Protein AF-A0A0M9ZJB2-F1 (afdb_monomer_lite)

Secondary structure (DSSP, 8-state):
---EEEEEEESTT----TTHHHHHHHHHHHHHS-S-EEEEEEEE--S-GGGHHHHHHHHHHHHHHTT-SEEEEEE-TT-HHHHHHHHHTTPEEEEE-TTSSSSS-PEEEEEESGGGGG---

Foldseek 3Di:
DDKDWDKDKQAPPDPPPVPQRPLVQVVCCVQPVDRIEIETEDIGDDPDPVCLVVSLVNVVVVCVVNVHQKYKYWAAPVPVVVVVSCVSSVWAWPQFDPDGPDPGGTTMTMDGNVCVVPDDD

pLDDT: mean 73.56, std 12.65, range [33.53, 89.31]

Sequence (121 aa):
MVGCAFGFPVGPDGSGRRGFDGTLRGIIHRLTSRARFVVITQVVAHPHAQHRAIARRLQQRLLTDLHSCLGVTLLHPADQAGQAAFSSWGWQNMGEVVGLPGAVAPCVLTLSVEGLALAPR

Radius of gyration: 14.02 Å; chains: 1; bounding box: 27×30×42 Å

Structure (mmCIF, N/CA/C/O backbone):
data_AF-A0A0M9ZJB2-F1
#
_entry.id   AF-A0A0M9ZJB2-F1
#
loop_
_atom_site.group_PDB
_atom_site.id
_atom_site.type_symbol
_atom_site.label_atom_id
_atom_site.label_alt_id
_atom_site.label_comp_id
_atom_site.label_asym_id
_atom_site.label_entity_id
_atom_site.label_seq_id
_atom_site.pdbx_PDB_ins_code
_atom_site.Cartn_x
_atom_site.Cartn_y
_atom_site.Cartn_z
_atom_site.occupancy
_atom_site.B_iso_or_equiv
_atom_site.auth_seq_id
_atom_site.auth_comp_id
_atom_site.auth_asym_id
_atom_site.auth_atom_id
_atom_site.pdbx_PDB_model_num
ATOM 1 N N . MET A 1 1 ? 7.919 -19.852 -13.483 1.00 49.66 1 MET A N 1
ATOM 2 C CA . MET A 1 1 ? 7.387 -18.504 -13.183 1.00 49.66 1 MET A CA 1
ATOM 3 C C . MET A 1 1 ? 7.533 -18.298 -11.686 1.00 49.66 1 MET A C 1
ATOM 5 O O . MET A 1 1 ? 6.896 -19.037 -10.951 1.00 49.66 1 MET A O 1
ATOM 9 N N . VAL A 1 2 ? 8.415 -17.407 -11.227 1.00 52.44 2 VAL A N 1
ATOM 10 C CA . VAL A 1 2 ? 8.621 -17.191 -9.785 1.00 52.44 2 VAL A CA 1
ATOM 11 C C . VAL A 1 2 ? 8.347 -15.726 -9.491 1.00 52.44 2 VAL A C 1
ATOM 13 O O . VAL A 1 2 ? 9.049 -14.842 -9.974 1.00 52.44 2 VAL A O 1
ATOM 16 N N . GLY A 1 3 ? 7.269 -15.483 -8.761 1.00 62.16 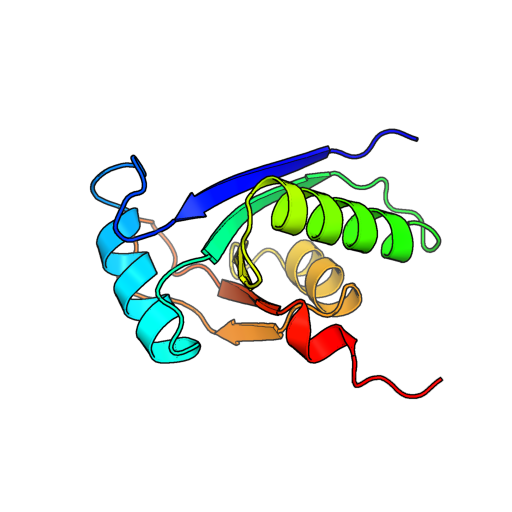3 GLY A N 1
ATOM 17 C CA . GLY A 1 3 ? 6.935 -14.183 -8.214 1.00 62.16 3 GLY A CA 1
ATOM 18 C C . GLY A 1 3 ? 6.119 -14.395 -6.951 1.00 62.16 3 GLY A C 1
ATOM 19 O O . GLY A 1 3 ? 5.252 -15.268 -6.926 1.00 62.16 3 GLY A O 1
ATOM 20 N N . CYS A 1 4 ? 6.429 -13.636 -5.908 1.00 69.06 4 CYS A N 1
ATOM 21 C CA . CYS A 1 4 ? 5.800 -13.773 -4.600 1.00 69.06 4 CYS A CA 1
ATOM 22 C C . CYS A 1 4 ? 5.233 -12.422 -4.184 1.00 69.06 4 CYS A C 1
ATOM 24 O O . CYS A 1 4 ? 5.936 -11.411 -4.221 1.00 69.06 4 CYS A O 1
ATOM 26 N N . ALA A 1 5 ? 3.961 -12.412 -3.799 1.00 76.19 5 ALA A N 1
ATOM 27 C CA . ALA A 1 5 ? 3.328 -11.270 -3.164 1.00 76.19 5 ALA A CA 1
ATOM 28 C C . ALA A 1 5 ? 3.076 -11.626 -1.700 1.00 76.19 5 ALA A C 1
ATOM 30 O O . ALA A 1 5 ? 2.490 -12.668 -1.411 1.00 76.19 5 ALA A O 1
ATOM 31 N N . PHE A 1 6 ? 3.529 -10.769 -0.796 1.00 75.50 6 PHE A N 1
ATOM 32 C CA . PHE A 1 6 ? 3.341 -10.930 0.636 1.00 75.50 6 PHE A CA 1
ATOM 33 C C . PHE A 1 6 ? 2.417 -9.840 1.141 1.00 75.50 6 PHE A C 1
ATOM 35 O O . PHE A 1 6 ? 2.600 -8.658 0.840 1.00 75.50 6 PHE A O 1
ATOM 42 N N . GLY A 1 7 ? 1.430 -10.248 1.926 1.00 79.25 7 GLY A N 1
ATOM 43 C CA . GLY A 1 7 ? 0.537 -9.329 2.592 1.00 79.25 7 GLY A CA 1
ATOM 44 C C . GLY A 1 7 ? -0.228 -9.993 3.717 1.00 79.25 7 GLY A C 1
ATOM 45 O O . GLY A 1 7 ? -0.227 -11.217 3.851 1.00 79.25 7 GLY A O 1
ATOM 46 N N . PHE A 1 8 ? -0.858 -9.168 4.538 1.00 76.81 8 PHE A N 1
ATOM 47 C CA . PHE A 1 8 ? -1.659 -9.615 5.667 1.00 76.81 8 PHE A CA 1
ATOM 48 C C . PHE A 1 8 ? -2.995 -8.865 5.698 1.00 76.81 8 PHE A C 1
ATOM 50 O O . PHE A 1 8 ? -3.042 -7.680 5.346 1.00 76.81 8 PHE A O 1
ATOM 57 N N . PRO A 1 9 ? -4.090 -9.538 6.088 1.00 77.75 9 PRO A N 1
ATOM 58 C CA . PRO A 1 9 ? -5.387 -8.900 6.219 1.00 77.75 9 PRO A CA 1
ATOM 59 C C . PRO A 1 9 ? -5.408 -7.980 7.444 1.00 77.75 9 PRO A C 1
ATOM 61 O O . PRO A 1 9 ? -4.919 -8.325 8.520 1.00 77.75 9 PRO A O 1
ATOM 64 N N . VAL A 1 10 ? -6.014 -6.815 7.265 1.00 78.19 10 VAL A N 1
ATOM 65 C CA . VAL A 1 10 ? -6.308 -5.810 8.282 1.00 78.19 10 VAL A CA 1
ATOM 66 C C . VAL A 1 10 ? -7.820 -5.655 8.345 1.00 78.19 10 VAL A C 1
ATOM 68 O O . VAL A 1 10 ? -8.478 -5.397 7.334 1.00 78.19 10 VAL A O 1
ATOM 71 N N . GLY A 1 11 ? -8.390 -5.831 9.533 1.00 71.94 11 GLY A N 1
ATOM 72 C CA . GLY A 1 11 ? -9.831 -5.784 9.733 1.00 71.94 11 GLY A CA 1
ATOM 73 C C . GLY A 1 11 ? -10.218 -5.749 11.210 1.00 71.94 11 GLY A C 1
ATOM 74 O O . GLY A 1 11 ? -9.366 -5.961 12.070 1.00 71.94 11 GLY A O 1
ATOM 75 N N . PRO A 1 12 ? -11.501 -5.498 11.519 1.00 64.75 12 PRO A N 1
ATOM 76 C CA . PRO A 1 12 ? -11.998 -5.427 12.896 1.00 64.75 12 PRO A CA 1
ATOM 77 C C . PRO A 1 12 ? -11.764 -6.717 13.701 1.00 64.75 12 PRO A C 1
ATOM 79 O O . PRO A 1 12 ? -11.585 -6.637 14.910 1.00 64.75 12 PRO A O 1
ATOM 82 N N . ASP A 1 13 ? -11.684 -7.864 13.020 1.00 65.06 13 ASP A N 1
ATOM 83 C CA . ASP A 1 13 ? -11.480 -9.195 13.614 1.00 65.06 13 ASP A CA 1
ATOM 84 C C . ASP A 1 13 ? -10.028 -9.705 13.461 1.00 65.06 13 ASP A C 1
ATOM 86 O O . ASP A 1 13 ? -9.706 -10.828 13.847 1.00 65.06 13 ASP A O 1
ATOM 90 N N . GLY A 1 14 ? -9.146 -8.912 12.839 1.00 56.22 14 GLY A N 1
ATOM 91 C CA . GLY A 1 14 ? -7.804 -9.335 12.441 1.00 56.22 14 GLY A CA 1
ATOM 92 C C . GLY A 1 14 ? -6.775 -9.194 13.561 1.00 56.22 14 GLY A C 1
ATOM 93 O O . GLY A 1 14 ? -6.630 -8.132 14.160 1.00 56.22 14 GLY A O 1
ATOM 94 N N . SER A 1 15 ? -5.982 -10.242 13.792 1.00 52.75 15 SER A N 1
ATOM 95 C CA . SER A 1 15 ? -4.863 -10.292 14.750 1.00 52.75 15 SER A CA 1
ATOM 96 C C . SER A 1 15 ? -3.626 -9.480 14.314 1.00 52.75 15 SER A C 1
ATOM 98 O O . SER A 1 15 ? -2.489 -9.875 14.587 1.00 52.75 15 SER A O 1
ATOM 100 N N . GLY A 1 16 ? -3.826 -8.375 13.590 1.00 54.22 16 GLY A N 1
ATOM 101 C CA . GLY A 1 16 ? -2.760 -7.512 13.089 1.00 54.22 16 GLY A CA 1
ATOM 102 C C . GLY A 1 16 ? -1.926 -6.921 14.227 1.00 54.22 16 GLY A C 1
ATOM 103 O O . GLY A 1 16 ? -2.416 -6.710 15.337 1.00 54.22 16 GLY A O 1
ATOM 104 N N . ARG A 1 17 ? -0.635 -6.673 13.961 1.00 54.41 17 ARG A N 1
ATOM 105 C CA . ARG A 1 17 ? 0.339 -6.093 14.906 1.00 54.41 17 ARG A CA 1
ATOM 106 C C . ARG A 1 17 ? -0.290 -4.882 15.614 1.00 54.41 17 ARG A C 1
ATOM 108 O O . ARG A 1 17 ? -0.430 -3.815 15.019 1.00 54.41 17 ARG A O 1
ATOM 115 N N . ARG A 1 18 ? -0.644 -5.078 16.889 1.00 55.66 18 ARG A N 1
ATOM 116 C CA . ARG A 1 18 ? -1.627 -4.331 17.705 1.00 55.66 18 ARG A CA 1
ATOM 117 C C . ARG A 1 18 ? -1.461 -2.795 17.778 1.00 55.66 18 ARG A C 1
ATOM 119 O O . ARG A 1 18 ? -2.334 -2.132 18.316 1.00 55.66 18 ARG A O 1
ATOM 126 N N . GLY A 1 19 ? -0.375 -2.225 17.245 1.00 57.81 19 GLY A N 1
ATOM 127 C CA . GLY A 1 19 ? -0.119 -0.775 17.212 1.00 57.81 19 GLY A CA 1
ATOM 128 C C . GLY A 1 19 ? -0.110 -0.129 15.819 1.00 57.81 19 GLY A C 1
ATOM 129 O O . GLY A 1 19 ? -0.571 0.996 15.672 1.00 57.81 19 GLY A O 1
ATOM 130 N N . PHE A 1 20 ? 0.374 -0.823 14.783 1.00 62.06 20 PHE A N 1
ATOM 131 C CA . PHE A 1 20 ? 0.430 -0.274 13.416 1.00 62.06 20 PHE A CA 1
ATOM 132 C C . PHE A 1 20 ? -0.948 -0.285 12.741 1.00 62.06 20 PHE A C 1
ATOM 134 O O . PHE A 1 20 ? -1.272 0.580 11.929 1.00 62.06 20 PHE A O 1
ATOM 141 N N . ASP A 1 21 ? -1.763 -1.265 13.129 1.00 67.19 21 ASP A N 1
ATOM 142 C CA . ASP A 1 21 ? -3.070 -1.536 12.550 1.00 67.19 21 ASP A CA 1
ATOM 143 C C . ASP A 1 21 ? -4.075 -0.404 12.793 1.00 67.19 21 ASP A C 1
ATOM 145 O O . ASP A 1 21 ? -4.760 0.014 11.870 1.00 67.19 21 ASP A O 1
ATOM 149 N N . GLY A 1 22 ? -4.129 0.155 14.007 1.00 71.62 22 GLY A N 1
ATOM 150 C CA . GLY A 1 22 ? -5.154 1.134 14.390 1.00 71.62 22 GLY A CA 1
ATOM 151 C C . GLY A 1 22 ? -5.067 2.456 13.621 1.00 71.62 22 GLY A C 1
ATOM 152 O O . GLY A 1 22 ? -6.057 2.894 13.031 1.00 71.62 22 GLY A O 1
ATOM 153 N N . THR A 1 23 ? -3.880 3.072 13.588 1.00 77.31 23 THR A N 1
ATOM 154 C CA . THR A 1 23 ? -3.649 4.338 12.871 1.00 77.31 23 THR A CA 1
ATOM 155 C C . THR A 1 23 ? -3.818 4.154 11.367 1.00 77.31 23 THR A C 1
ATOM 157 O O . THR A 1 23 ? -4.542 4.921 10.730 1.00 77.31 23 THR A O 1
ATOM 160 N N . LEU A 1 24 ? -3.219 3.100 10.799 1.00 77.69 24 LEU A N 1
ATOM 161 C CA . LEU A 1 24 ? -3.359 2.803 9.375 1.00 77.69 24 LEU A CA 1
ATOM 162 C C . LEU A 1 24 ? -4.822 2.528 9.013 1.00 77.69 24 LEU A C 1
ATOM 164 O O . LEU A 1 24 ? -5.314 3.061 8.023 1.00 77.69 24 LEU A O 1
ATOM 168 N N . ARG A 1 25 ? -5.550 1.758 9.829 1.00 78.12 25 ARG A N 1
ATOM 169 C CA . ARG A 1 25 ? -6.968 1.463 9.602 1.00 78.12 25 ARG A CA 1
ATOM 170 C C . ARG A 1 25 ? -7.817 2.723 9.623 1.00 78.12 25 ARG A C 1
ATOM 172 O O . ARG A 1 25 ? -8.664 2.862 8.750 1.00 78.12 25 ARG A O 1
ATOM 179 N N . GLY A 1 26 ? -7.586 3.649 10.554 1.00 79.00 26 GLY A N 1
ATOM 180 C CA . GLY A 1 26 ? -8.297 4.932 10.583 1.00 79.00 26 GLY A CA 1
ATOM 181 C C . GLY A 1 26 ? -8.078 5.752 9.309 1.00 79.00 26 GLY A C 1
ATOM 182 O O . GLY A 1 26 ? -9.026 6.287 8.735 1.00 79.00 26 GLY A O 1
ATOM 183 N N . ILE A 1 27 ? -6.838 5.789 8.824 1.00 82.06 27 ILE A N 1
ATOM 184 C CA . ILE A 1 27 ? -6.459 6.545 7.628 1.00 82.06 27 ILE A CA 1
ATOM 185 C C . ILE A 1 27 ? -7.035 5.902 6.366 1.00 82.06 27 ILE A C 1
ATOM 187 O O . ILE A 1 27 ? -7.700 6.577 5.585 1.00 82.06 27 ILE A O 1
ATOM 191 N N . ILE A 1 28 ? -6.869 4.589 6.195 1.00 82.31 28 ILE A N 1
ATOM 192 C CA . ILE A 1 28 ? -7.431 3.857 5.054 1.00 82.31 28 ILE A CA 1
ATOM 193 C C . ILE A 1 28 ? -8.958 3.892 5.073 1.00 82.31 28 ILE A C 1
ATOM 195 O O . ILE A 1 28 ? -9.568 4.084 4.022 1.00 82.31 28 ILE A O 1
ATOM 199 N N . HIS A 1 29 ? -9.585 3.774 6.243 1.00 82.12 29 HIS A N 1
ATOM 200 C CA . HIS A 1 29 ? -11.030 3.918 6.370 1.00 82.12 29 HIS A CA 1
ATOM 201 C C . HIS A 1 29 ? -11.488 5.317 5.951 1.00 82.12 29 HIS A C 1
ATOM 203 O O . HIS A 1 29 ? -12.456 5.433 5.211 1.00 82.12 29 HIS A O 1
ATOM 209 N N . ARG A 1 30 ? -10.765 6.378 6.321 1.00 81.12 30 ARG A N 1
ATOM 210 C CA . ARG A 1 30 ? -11.084 7.741 5.869 1.00 81.12 30 ARG A CA 1
ATOM 211 C C . ARG A 1 30 ? -10.889 7.930 4.360 1.00 81.12 30 ARG A C 1
ATOM 213 O O . ARG A 1 30 ? -11.672 8.638 3.740 1.00 81.12 30 ARG A O 1
ATOM 220 N N . LEU A 1 31 ? -9.866 7.302 3.779 1.00 79.88 31 LEU A N 1
ATOM 221 C CA . LEU A 1 31 ? -9.539 7.421 2.352 1.00 79.88 31 LEU A CA 1
ATOM 222 C C . LEU A 1 31 ? -10.463 6.596 1.450 1.00 79.88 31 LEU A C 1
ATOM 224 O O . LEU A 1 31 ? -10.783 7.012 0.343 1.00 79.88 31 LEU A O 1
ATOM 228 N N . THR A 1 32 ? -10.874 5.412 1.902 1.00 76.69 32 THR A N 1
ATOM 229 C CA . THR A 1 32 ? -11.556 4.417 1.055 1.00 76.69 32 THR A CA 1
ATOM 230 C C . THR A 1 32 ? -12.938 4.023 1.565 1.00 76.69 32 THR A C 1
ATOM 232 O O . THR A 1 32 ? -13.624 3.237 0.917 1.00 76.69 32 THR A O 1
ATOM 235 N N . SER A 1 33 ? -13.354 4.520 2.735 1.00 79.56 33 SER A N 1
ATOM 236 C CA . SER A 1 33 ? -14.562 4.088 3.459 1.00 79.56 33 SER A CA 1
ATOM 237 C C . SER A 1 33 ? -14.625 2.577 3.736 1.00 79.56 33 SER A C 1
ATOM 239 O O . SER A 1 33 ? -15.681 2.047 4.077 1.00 79.56 33 SER A O 1
ATOM 241 N N . ARG A 1 34 ? -13.497 1.852 3.637 1.00 75.75 34 ARG A N 1
ATOM 242 C CA . ARG A 1 34 ? -13.421 0.399 3.867 1.00 75.75 34 ARG A CA 1
ATOM 243 C C . ARG A 1 34 ? -12.767 0.077 5.202 1.00 75.75 34 ARG A C 1
ATOM 245 O O . ARG A 1 34 ? -11.756 0.661 5.570 1.00 75.75 34 ARG A O 1
ATOM 252 N N . ALA A 1 35 ? -13.359 -0.867 5.929 1.00 71.31 35 ALA A N 1
ATOM 253 C CA . ALA A 1 35 ? -12.860 -1.330 7.228 1.00 71.31 35 ALA A CA 1
ATOM 254 C C . ALA A 1 35 ? -12.031 -2.627 7.141 1.00 71.31 35 ALA A C 1
ATOM 256 O O . ALA A 1 35 ? -11.404 -3.010 8.126 1.00 71.31 35 ALA A O 1
ATOM 257 N N . ARG A 1 36 ? -12.036 -3.299 5.980 1.00 78.50 36 ARG A N 1
ATOM 258 C CA . ARG A 1 36 ? -11.266 -4.517 5.693 1.00 78.50 36 ARG A CA 1
ATOM 259 C C . ARG A 1 36 ? -10.425 -4.320 4.438 1.00 78.50 36 ARG A C 1
ATOM 261 O O . ARG A 1 36 ? -10.956 -3.924 3.398 1.00 78.50 36 ARG A O 1
ATOM 268 N N . PHE A 1 37 ? -9.132 -4.585 4.542 1.00 81.69 37 PHE A N 1
ATOM 269 C CA . PHE A 1 37 ? -8.179 -4.482 3.442 1.00 81.69 37 PHE A CA 1
ATOM 270 C C . PHE A 1 37 ? -6.971 -5.376 3.695 1.00 81.69 37 PHE A C 1
ATOM 272 O O . PHE A 1 37 ? -6.740 -5.813 4.815 1.00 81.69 37 PHE A O 1
ATOM 279 N N . VAL A 1 38 ? -6.177 -5.640 2.666 1.00 82.38 38 VAL A N 1
ATOM 280 C CA . VAL A 1 38 ? -4.918 -6.380 2.796 1.00 82.38 38 VAL A CA 1
ATOM 281 C C . VAL A 1 38 ? -3.766 -5.418 2.621 1.00 82.38 38 VAL A C 1
ATOM 283 O O . VAL A 1 38 ? -3.677 -4.743 1.596 1.00 82.38 38 VAL A O 1
ATOM 286 N N . VAL A 1 39 ? -2.857 -5.384 3.589 1.00 84.00 39 VAL A N 1
ATOM 287 C CA . VAL A 1 39 ? -1.589 -4.671 3.436 1.00 84.00 39 VAL A CA 1
ATOM 288 C C . VAL A 1 39 ? -0.626 -5.577 2.686 1.00 84.00 39 VAL A C 1
ATOM 290 O O . VAL A 1 39 ? -0.221 -6.610 3.209 1.00 84.00 39 VAL A O 1
ATOM 293 N N . ILE A 1 40 ? -0.263 -5.197 1.466 1.00 83.75 40 ILE A N 1
ATOM 294 C CA . ILE A 1 40 ? 0.740 -5.855 0.636 1.00 83.75 40 ILE A CA 1
ATOM 295 C C . ILE A 1 40 ? 2.079 -5.167 0.894 1.00 83.75 40 ILE A C 1
ATOM 297 O O . ILE A 1 40 ? 2.263 -3.997 0.562 1.00 83.75 40 ILE A O 1
ATOM 301 N N . THR A 1 41 ? 3.013 -5.886 1.507 1.00 76.75 41 THR A N 1
ATOM 302 C CA . THR A 1 41 ? 4.324 -5.347 1.898 1.00 76.75 41 THR A CA 1
ATOM 303 C C . THR A 1 41 ? 5.376 -5.548 0.822 1.00 76.75 41 THR A C 1
ATOM 305 O O . THR A 1 41 ? 6.273 -4.724 0.682 1.00 76.75 41 THR A O 1
ATOM 308 N N . GLN A 1 42 ? 5.291 -6.643 0.066 1.00 71.00 42 GLN A N 1
ATOM 309 C CA . GLN A 1 42 ? 6.278 -6.974 -0.956 1.00 71.00 42 GLN A CA 1
ATOM 310 C C . GLN A 1 42 ? 5.603 -7.625 -2.153 1.00 71.00 42 GLN A C 1
ATOM 312 O O . GLN A 1 42 ? 4.780 -8.527 -2.004 1.00 71.00 42 GLN A O 1
ATOM 317 N N . VAL A 1 43 ? 5.990 -7.192 -3.349 1.00 71.50 43 VAL A N 1
ATOM 318 C CA . VAL A 1 43 ? 5.623 -7.836 -4.610 1.00 71.50 43 VAL A CA 1
ATOM 319 C C . VAL A 1 43 ? 6.907 -8.049 -5.389 1.00 71.50 43 VAL A C 1
ATOM 321 O O . VAL A 1 43 ? 7.458 -7.122 -5.974 1.00 71.50 43 VAL A O 1
ATOM 324 N N . VAL A 1 44 ? 7.400 -9.281 -5.377 1.00 67.69 44 VAL A N 1
ATOM 325 C CA . VAL A 1 44 ? 8.574 -9.673 -6.149 1.00 67.69 44 VAL A CA 1
ATOM 326 C C . VAL A 1 44 ? 8.077 -10.216 -7.478 1.00 67.69 44 VAL A C 1
ATOM 328 O O . VAL A 1 44 ? 7.557 -11.328 -7.548 1.00 67.69 44 VAL A O 1
ATOM 331 N N . ALA A 1 45 ? 8.216 -9.422 -8.534 1.00 66.00 45 ALA A N 1
ATOM 332 C CA . ALA A 1 45 ? 7.989 -9.848 -9.908 1.00 66.00 45 ALA A CA 1
ATOM 333 C C . ALA A 1 45 ? 9.245 -9.536 -10.726 1.00 66.00 45 ALA A C 1
ATOM 335 O O . ALA A 1 45 ? 9.804 -8.447 -10.621 1.00 66.00 45 ALA A O 1
ATOM 336 N N . HIS A 1 46 ? 9.708 -10.496 -11.528 1.00 59.44 46 HIS A N 1
ATOM 337 C CA . HIS A 1 46 ? 10.908 -10.312 -12.344 1.00 59.44 46 HIS A CA 1
ATOM 338 C C . HIS A 1 46 ? 10.700 -9.143 -13.335 1.00 59.44 46 HIS A C 1
ATOM 340 O O . HIS A 1 46 ? 9.631 -9.087 -13.954 1.00 59.44 46 HIS A O 1
ATOM 346 N N . PRO A 1 47 ? 11.671 -8.225 -13.512 1.00 55.06 47 PRO A N 1
ATOM 347 C CA . PRO A 1 47 ? 11.501 -6.987 -14.275 1.00 55.06 47 PRO A CA 1
ATOM 348 C C . PRO A 1 47 ? 11.518 -7.259 -15.785 1.00 55.06 47 PRO A C 1
ATOM 350 O O . PRO A 1 47 ? 12.501 -7.025 -16.480 1.00 55.06 47 PRO A O 1
ATOM 353 N N . HIS A 1 48 ? 10.424 -7.801 -16.310 1.00 56.12 48 HIS A N 1
ATOM 354 C CA . HIS A 1 48 ? 10.180 -7.919 -17.745 1.00 56.12 48 HIS A CA 1
ATOM 355 C C . HIS A 1 48 ? 8.807 -7.337 -18.069 1.00 56.12 48 HIS A C 1
ATOM 357 O O . HIS A 1 48 ? 7.836 -7.556 -17.343 1.00 56.12 48 HIS A O 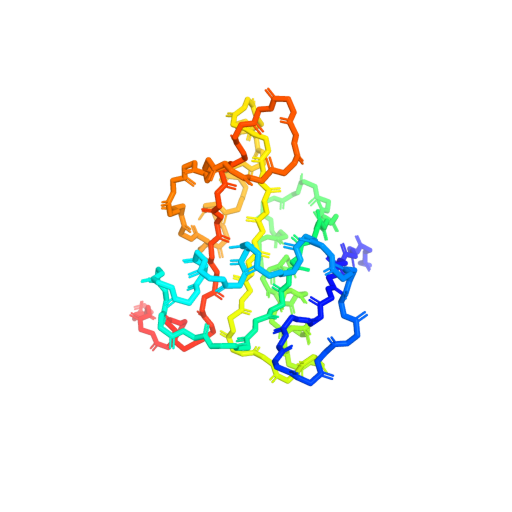1
ATOM 363 N N . ALA A 1 49 ? 8.715 -6.611 -19.186 1.00 54.38 49 ALA A N 1
ATOM 364 C CA . ALA A 1 49 ? 7.521 -5.873 -19.611 1.00 54.38 49 ALA A CA 1
ATOM 365 C C . ALA A 1 49 ? 6.250 -6.744 -19.738 1.00 54.38 49 ALA A C 1
ATOM 367 O O . ALA A 1 49 ? 5.133 -6.241 -19.615 1.00 54.38 49 ALA A O 1
ATOM 368 N N . GLN A 1 50 ? 6.412 -8.059 -19.920 1.00 56.91 50 GLN A N 1
ATOM 369 C CA . GLN A 1 50 ? 5.325 -9.040 -20.005 1.00 56.91 50 GLN A CA 1
ATOM 370 C C . GLN A 1 50 ? 4.769 -9.465 -18.628 1.00 56.91 50 GLN A C 1
ATOM 372 O O . GLN A 1 50 ? 3.688 -10.044 -18.541 1.00 56.91 50 GLN A O 1
ATOM 377 N N . HIS A 1 51 ? 5.451 -9.135 -17.527 1.00 63.91 51 HIS A N 1
ATOM 378 C CA . HIS A 1 51 ? 5.082 -9.556 -16.172 1.00 63.91 51 HIS A CA 1
ATOM 379 C C . HIS A 1 51 ? 4.125 -8.599 -15.443 1.00 63.91 51 HIS A C 1
ATOM 381 O O . HIS A 1 51 ? 3.722 -8.895 -14.317 1.00 63.91 51 HIS A O 1
ATOM 387 N N . ARG A 1 52 ? 3.670 -7.505 -16.081 1.00 65.38 52 ARG A N 1
ATOM 388 C CA . ARG A 1 52 ? 2.589 -6.651 -15.535 1.00 65.38 52 ARG A CA 1
ATOM 389 C C . ARG A 1 52 ? 1.326 -7.460 -15.229 1.00 65.38 52 ARG A C 1
ATOM 391 O O . ARG A 1 52 ? 0.732 -7.309 -14.166 1.00 65.38 52 ARG A O 1
ATOM 398 N N . ALA A 1 53 ? 0.957 -8.370 -16.133 1.00 70.94 53 ALA A N 1
ATOM 399 C CA . ALA A 1 53 ? -0.186 -9.258 -15.936 1.00 70.94 53 ALA A CA 1
ATOM 400 C C . ALA A 1 53 ? 0.039 -10.252 -14.783 1.00 70.94 53 ALA A C 1
ATOM 402 O O . ALA A 1 53 ? -0.911 -10.616 -14.097 1.00 70.94 53 ALA A O 1
ATOM 403 N N . ILE A 1 54 ? 1.290 -10.655 -14.529 1.00 75.00 54 ILE A N 1
ATOM 404 C CA . ILE A 1 54 ? 1.641 -11.581 -13.444 1.00 75.00 54 ILE A CA 1
ATOM 405 C C . ILE A 1 54 ? 1.543 -10.889 -12.090 1.00 75.00 54 ILE A C 1
ATOM 407 O O . ILE A 1 54 ? 0.886 -11.423 -11.203 1.00 75.00 54 ILE A O 1
ATOM 411 N N . ALA A 1 55 ? 2.147 -9.707 -11.932 1.00 73.88 55 ALA A N 1
ATOM 412 C CA . ALA A 1 55 ? 2.062 -8.943 -10.687 1.00 73.88 55 ALA A CA 1
ATOM 413 C C . ALA A 1 55 ? 0.597 -8.655 -10.324 1.00 73.88 55 ALA A C 1
ATOM 415 O O . ALA A 1 55 ? 0.176 -8.901 -9.194 1.00 73.88 55 ALA A O 1
ATOM 416 N N . ARG A 1 56 ? -0.209 -8.258 -11.318 1.00 76.00 56 ARG A N 1
ATOM 417 C CA . ARG A 1 56 ? -1.649 -8.039 -11.146 1.00 76.00 56 ARG A CA 1
ATOM 418 C C . ARG A 1 56 ? -2.387 -9.315 -10.743 1.00 76.00 56 ARG A C 1
ATOM 420 O O . ARG A 1 56 ? -3.169 -9.289 -9.799 1.00 76.00 56 ARG A O 1
ATOM 427 N N . ARG A 1 57 ? -2.109 -10.443 -11.405 1.00 78.69 57 ARG A N 1
ATOM 428 C CA . ARG A 1 57 ? -2.750 -11.733 -11.103 1.00 78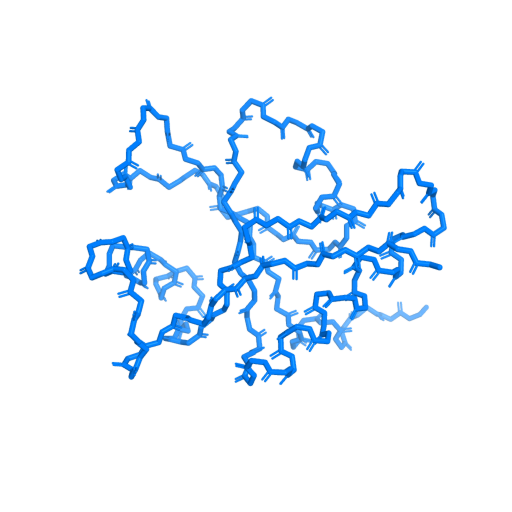.69 57 ARG A CA 1
ATOM 429 C C . ARG A 1 57 ? -2.349 -12.271 -9.728 1.00 78.69 57 ARG A C 1
ATOM 431 O O . ARG A 1 57 ? -3.192 -12.842 -9.047 1.00 78.69 57 ARG A O 1
ATOM 438 N N . LEU A 1 58 ? -1.101 -12.063 -9.300 1.00 80.56 58 LEU A N 1
ATOM 439 C CA . LEU A 1 58 ? -0.633 -12.403 -7.952 1.00 80.56 58 LEU A CA 1
ATOM 440 C C . LEU A 1 58 ? -1.351 -11.567 -6.889 1.00 80.56 58 LEU A C 1
ATOM 442 O O . LEU A 1 58 ? -1.833 -12.127 -5.911 1.00 80.56 58 LEU A O 1
ATOM 446 N N . GLN A 1 59 ? -1.479 -10.255 -7.101 1.00 79.12 59 GLN A N 1
ATOM 447 C CA . GLN A 1 59 ? -2.201 -9.365 -6.186 1.00 79.12 59 GLN A CA 1
ATOM 448 C C . GLN A 1 59 ? -3.690 -9.720 -6.117 1.00 79.12 59 GLN A C 1
ATOM 450 O O . GLN A 1 59 ? -4.238 -9.834 -5.028 1.00 79.12 59 GLN A O 1
ATOM 455 N N . GLN A 1 60 ? -4.337 -9.967 -7.260 1.00 80.25 60 GLN A N 1
ATOM 456 C CA . GLN A 1 60 ? 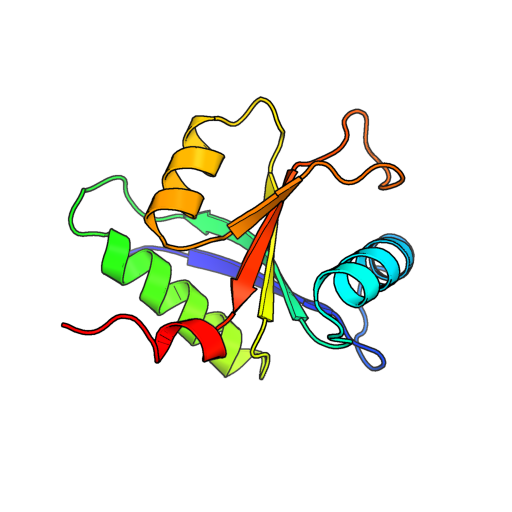-5.735 -10.409 -7.314 1.00 80.25 60 GLN A CA 1
ATOM 457 C C . GLN A 1 60 ? -5.943 -11.741 -6.593 1.00 80.25 60 GLN A C 1
ATOM 459 O O . GLN A 1 60 ? -6.907 -11.889 -5.845 1.00 80.25 60 GLN A O 1
ATOM 464 N N . ARG A 1 61 ? -5.033 -12.700 -6.794 1.00 82.25 61 ARG A N 1
ATOM 465 C CA . ARG A 1 61 ? -5.098 -14.000 -6.126 1.00 82.25 61 ARG A CA 1
ATOM 466 C C . ARG A 1 61 ? -4.916 -13.857 -4.620 1.00 82.25 61 ARG A C 1
ATOM 468 O O . ARG A 1 61 ? -5.741 -14.373 -3.888 1.00 82.25 61 ARG A O 1
ATOM 475 N N . LEU A 1 62 ? -3.932 -13.077 -4.174 1.00 81.56 62 LEU A N 1
ATOM 476 C CA . LEU A 1 62 ? -3.717 -12.792 -2.753 1.00 81.56 62 LEU A CA 1
ATOM 477 C C . LEU A 1 62 ? -4.947 -12.132 -2.112 1.00 81.56 62 LEU A C 1
ATOM 479 O O . LEU A 1 62 ? -5.356 -12.514 -1.023 1.00 81.56 62 LEU A O 1
ATOM 483 N N . LEU A 1 63 ? -5.554 -11.160 -2.794 1.00 80.50 63 LEU A N 1
ATOM 484 C CA . LEU A 1 63 ? -6.767 -10.482 -2.332 1.00 80.50 63 LEU A CA 1
ATOM 485 C C . LEU A 1 63 ? -7.970 -11.427 -2.250 1.00 80.50 63 LEU A C 1
ATOM 487 O O . LEU A 1 63 ? -8.732 -11.363 -1.287 1.00 80.50 63 LEU A O 1
ATOM 491 N N . THR A 1 64 ? -8.104 -12.329 -3.222 1.00 81.56 64 THR A N 1
ATOM 492 C CA . THR A 1 64 ? -9.145 -13.365 -3.231 1.00 81.56 64 THR A CA 1
ATOM 493 C C . THR A 1 64 ? -8.924 -14.369 -2.101 1.00 81.56 64 THR A C 1
ATOM 495 O O . THR A 1 64 ? -9.840 -14.617 -1.323 1.00 81.56 64 THR A O 1
ATOM 498 N N . ASP A 1 65 ? -7.699 -14.879 -1.951 1.00 82.00 65 ASP A N 1
ATOM 499 C CA . ASP A 1 65 ? -7.325 -15.830 -0.899 1.00 82.00 65 ASP A CA 1
ATOM 500 C C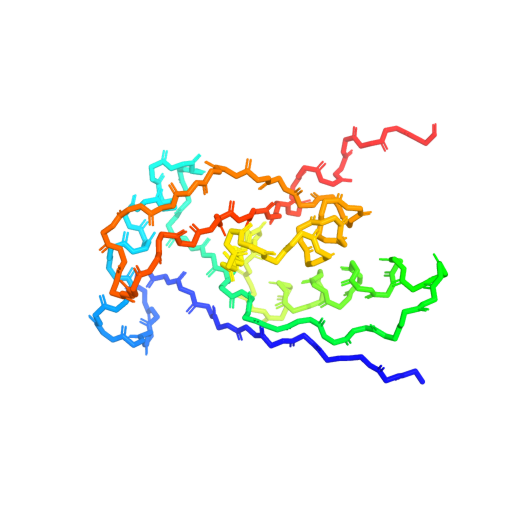 . ASP A 1 65 ? -7.554 -15.215 0.498 1.00 82.00 65 ASP A C 1
ATOM 502 O O . ASP A 1 65 ? -8.059 -15.876 1.403 1.00 82.00 65 ASP A O 1
ATOM 506 N N . LEU A 1 66 ? -7.289 -13.913 0.659 1.00 78.00 66 LEU A N 1
ATOM 507 C CA . LEU A 1 66 ? -7.515 -13.149 1.895 1.00 78.00 66 LEU A CA 1
ATOM 508 C C . LEU A 1 66 ? -8.903 -12.480 1.984 1.00 78.00 66 LEU A C 1
ATOM 510 O O . LEU A 1 66 ? -9.125 -11.644 2.864 1.00 78.00 66 LEU A O 1
ATOM 514 N N . HIS A 1 67 ? -9.836 -12.832 1.091 1.00 77.12 67 HIS A N 1
ATOM 515 C CA . HIS A 1 67 ? -11.245 -12.414 1.120 1.00 77.12 67 HIS A CA 1
ATOM 516 C C . HIS A 1 67 ? -11.444 -10.889 1.236 1.00 77.12 67 HIS A C 1
ATOM 518 O O . HIS A 1 67 ? -12.329 -10.405 1.945 1.00 77.12 67 HIS A O 1
ATOM 524 N N . SER A 1 68 ? -10.601 -10.109 0.556 1.00 78.62 68 SER A N 1
ATOM 525 C CA . SER A 1 68 ? -10.583 -8.647 0.644 1.00 78.62 68 SER A CA 1
ATOM 526 C C . SER A 1 68 ? -10.572 -8.008 -0.740 1.00 78.62 68 SER A C 1
ATOM 528 O O . SER A 1 68 ? -9.776 -8.367 -1.595 1.00 78.62 68 SER A O 1
ATOM 530 N N . CYS A 1 69 ? -11.416 -6.999 -0.957 1.00 80.12 69 CYS A N 1
ATOM 531 C CA . CYS A 1 69 ? -11.518 -6.308 -2.252 1.00 80.12 69 CYS A CA 1
ATOM 532 C C . CYS A 1 69 ? -10.595 -5.079 -2.373 1.00 80.12 69 CYS A C 1
ATOM 534 O O . CYS A 1 69 ? -10.580 -4.423 -3.419 1.00 80.12 69 CYS A O 1
ATOM 536 N N . LEU A 1 70 ? -9.862 -4.740 -1.305 1.00 83.94 70 LEU A N 1
ATOM 537 C CA . LEU A 1 70 ? -8.940 -3.605 -1.226 1.00 83.94 70 LEU A CA 1
ATOM 538 C C . LEU A 1 70 ? -7.541 -4.088 -0.828 1.00 83.94 70 LEU A C 1
ATOM 540 O O . LEU A 1 70 ? -7.367 -4.667 0.245 1.00 83.94 70 LEU A O 1
ATOM 544 N N . GLY A 1 71 ? -6.557 -3.812 -1.677 1.00 86.69 71 GLY A N 1
ATOM 545 C CA . GLY A 1 71 ? -5.137 -3.905 -1.364 1.00 86.69 71 GLY A CA 1
ATOM 546 C C . GLY A 1 71 ? -4.570 -2.531 -1.025 1.00 86.69 71 GLY A C 1
ATOM 547 O O . GLY A 1 71 ? -4.900 -1.543 -1.676 1.00 86.69 71 GLY A O 1
ATOM 548 N N . VAL A 1 72 ? -3.711 -2.472 -0.017 1.00 86.62 72 VAL A N 1
ATOM 549 C CA . VAL A 1 72 ? -2.987 -1.273 0.417 1.00 86.62 72 VAL A CA 1
ATOM 550 C C . VAL A 1 72 ? -1.506 -1.606 0.431 1.00 86.62 72 VAL A C 1
ATOM 552 O O . VAL A 1 72 ? -1.126 -2.665 0.911 1.00 86.62 72 VAL A O 1
ATOM 555 N N . THR A 1 73 ? -0.651 -0.726 -0.068 1.00 87.81 73 THR A N 1
ATOM 556 C CA . THR A 1 73 ? 0.800 -0.866 0.066 1.00 87.81 73 THR A CA 1
ATOM 557 C C . THR A 1 73 ? 1.404 0.453 0.515 1.00 87.81 73 THR A C 1
ATOM 559 O O . THR A 1 73 ? 0.842 1.523 0.272 1.00 87.81 73 THR A O 1
ATOM 562 N N . LEU A 1 74 ? 2.529 0.357 1.215 1.00 85.56 74 LEU A N 1
ATOM 563 C CA . LEU A 1 74 ? 3.266 1.486 1.758 1.00 85.56 74 LEU A CA 1
ATOM 564 C C . LEU A 1 74 ? 4.642 1.485 1.113 1.00 85.56 74 LEU A C 1
ATOM 566 O O . LEU A 1 74 ? 5.405 0.535 1.292 1.00 85.56 74 LEU A O 1
ATOM 570 N N . LEU A 1 75 ? 4.946 2.537 0.366 1.00 84.44 75 LEU A N 1
ATOM 571 C CA . LEU A 1 75 ? 6.239 2.710 -0.279 1.00 84.44 75 LEU A CA 1
ATOM 572 C C . LEU A 1 75 ? 6.988 3.872 0.349 1.00 84.44 75 LEU A C 1
ATOM 574 O O . LEU A 1 75 ? 6.399 4.858 0.790 1.00 84.44 75 LEU A O 1
ATOM 578 N N . HIS A 1 76 ? 8.310 3.764 0.362 1.00 84.00 76 HIS A N 1
ATOM 579 C CA . HIS A 1 76 ? 9.141 4.898 0.722 1.00 84.00 76 HIS A CA 1
ATOM 580 C C . HIS A 1 76 ? 8.975 5.994 -0.350 1.00 84.00 76 HIS A C 1
ATOM 582 O O . HIS A 1 76 ? 9.038 5.672 -1.538 1.00 84.00 76 HIS A O 1
ATOM 588 N N . PRO A 1 77 ? 8.798 7.280 0.005 1.00 80.94 77 PRO A N 1
ATOM 589 C CA . PRO A 1 77 ? 8.578 8.343 -0.985 1.00 80.94 77 PRO A CA 1
ATOM 590 C C . PRO A 1 77 ? 9.765 8.520 -1.947 1.00 80.94 77 PRO A C 1
ATOM 592 O O . PRO A 1 77 ? 9.588 8.890 -3.108 1.00 80.94 77 PRO A O 1
ATOM 595 N N . ALA A 1 78 ? 10.979 8.175 -1.504 1.00 83.88 78 ALA A N 1
ATOM 596 C CA . ALA A 1 78 ? 12.164 8.140 -2.367 1.00 83.88 78 ALA A CA 1
ATOM 597 C C . ALA A 1 78 ? 12.211 6.934 -3.334 1.00 83.88 78 ALA A C 1
ATOM 599 O O . ALA A 1 78 ? 13.010 6.938 -4.267 1.00 83.88 78 ALA A O 1
ATOM 600 N N . ASP A 1 79 ? 11.372 5.907 -3.145 1.00 83.44 79 ASP A N 1
ATOM 601 C CA . ASP A 1 79 ? 11.313 4.734 -4.026 1.00 83.44 79 ASP A CA 1
ATOM 602 C C . ASP A 1 79 ? 10.442 5.019 -5.260 1.00 83.44 79 ASP A C 1
ATOM 604 O O . ASP A 1 79 ? 9.291 4.591 -5.385 1.00 83.44 79 ASP A O 1
ATOM 608 N N . GLN A 1 80 ? 11.003 5.808 -6.174 1.00 82.50 80 GLN A N 1
ATOM 609 C CA . GLN A 1 80 ? 10.355 6.189 -7.430 1.00 82.50 80 GLN A CA 1
ATOM 610 C C . GLN A 1 80 ? 10.172 4.985 -8.368 1.00 82.50 80 GLN A C 1
ATOM 612 O O . GLN A 1 80 ? 9.181 4.910 -9.093 1.00 82.50 80 GLN A O 1
ATOM 617 N N . ALA A 1 81 ? 11.089 4.013 -8.326 1.00 80.94 81 ALA A N 1
ATOM 618 C CA . ALA A 1 81 ? 11.004 2.797 -9.131 1.00 80.94 81 ALA A CA 1
ATOM 619 C C . ALA A 1 81 ? 9.826 1.917 -8.686 1.00 80.94 81 ALA A C 1
ATOM 621 O O . ALA A 1 81 ? 9.041 1.468 -9.527 1.00 80.94 81 ALA A O 1
ATOM 622 N N . GLY A 1 82 ? 9.657 1.733 -7.373 1.00 79.94 82 GLY A N 1
ATOM 623 C CA . GLY A 1 82 ? 8.490 1.075 -6.795 1.00 79.94 82 GLY A CA 1
ATOM 624 C C . GLY A 1 82 ? 7.201 1.802 -7.166 1.00 79.94 82 GLY A C 1
ATOM 625 O O . GLY A 1 82 ? 6.289 1.194 -7.726 1.00 79.94 82 GLY A O 1
ATOM 626 N N . GLN A 1 83 ? 7.135 3.118 -6.950 1.00 83.06 83 GLN A N 1
ATOM 627 C CA . GLN A 1 83 ? 5.940 3.907 -7.273 1.00 83.06 83 GLN A CA 1
ATOM 628 C C . GLN A 1 83 ? 5.559 3.818 -8.757 1.00 83.06 83 GLN A C 1
ATOM 630 O O . GLN A 1 83 ? 4.388 3.600 -9.076 1.00 83.06 83 GLN A O 1
ATOM 635 N N . ALA A 1 84 ? 6.532 3.903 -9.667 1.00 82.50 84 ALA A N 1
ATOM 636 C CA . ALA A 1 84 ? 6.299 3.754 -11.101 1.00 82.50 84 ALA A CA 1
ATOM 637 C C . ALA A 1 84 ? 5.817 2.339 -11.471 1.00 82.50 84 ALA A C 1
ATOM 639 O O . ALA A 1 84 ? 4.921 2.191 -12.309 1.00 82.50 84 ALA A O 1
ATOM 640 N N . ALA A 1 85 ? 6.361 1.299 -10.829 1.00 81.31 85 ALA A N 1
ATOM 641 C CA . ALA A 1 85 ? 5.938 -0.084 -11.041 1.00 81.31 85 ALA A CA 1
ATOM 642 C C . ALA A 1 85 ? 4.497 -0.321 -10.565 1.00 81.31 85 ALA A C 1
ATOM 644 O O . ALA A 1 85 ? 3.673 -0.823 -11.331 1.00 81.31 85 ALA A O 1
ATOM 645 N N . PHE A 1 86 ? 4.167 0.099 -9.341 1.00 82.12 86 PHE A N 1
ATOM 646 C CA . PHE A 1 86 ? 2.822 -0.028 -8.782 1.00 82.12 86 PHE A CA 1
ATOM 647 C C . PHE A 1 86 ? 1.797 0.803 -9.568 1.00 82.12 86 PHE A C 1
ATOM 649 O O . PHE A 1 86 ? 0.731 0.286 -9.913 1.00 82.12 86 PHE A O 1
ATOM 656 N N . SER A 1 87 ? 2.143 2.036 -9.951 1.00 82.62 87 SER A N 1
ATOM 657 C CA . SER A 1 87 ? 1.319 2.870 -10.838 1.00 82.62 87 SER A CA 1
ATOM 658 C C . SER A 1 87 ? 1.057 2.174 -12.183 1.00 82.62 87 SER A C 1
ATOM 660 O O . SER A 1 87 ? -0.089 2.048 -12.616 1.00 82.62 87 SER A O 1
ATOM 662 N N . SER A 1 88 ? 2.087 1.563 -12.782 1.00 78.94 88 SER A N 1
ATOM 663 C CA . SER A 1 88 ? 1.963 0.771 -14.019 1.00 78.94 88 SER A CA 1
ATOM 664 C C . SER A 1 88 ? 1.106 -0.496 -13.875 1.00 78.94 88 SER A C 1
ATOM 666 O O . SER A 1 88 ? 0.686 -1.074 -14.881 1.00 78.94 88 SER A O 1
ATOM 668 N N . TRP A 1 89 ? 0.858 -0.966 -12.651 1.00 80.56 89 TRP A N 1
ATOM 669 C CA . TRP A 1 89 ? -0.034 -2.096 -12.358 1.00 80.56 89 TRP A CA 1
ATOM 670 C C . TRP A 1 89 ? -1.472 -1.661 -12.032 1.00 80.56 89 TRP A C 1
ATOM 672 O O . TRP A 1 89 ? -2.340 -2.517 -11.841 1.00 80.56 89 TRP A O 1
ATOM 682 N N . GLY A 1 90 ? -1.741 -0.351 -12.019 1.00 80.94 90 GLY A N 1
ATOM 683 C CA . GLY A 1 90 ? -3.057 0.229 -11.748 1.00 80.94 90 GLY A CA 1
ATOM 684 C C . GLY A 1 90 ? -3.303 0.563 -10.278 1.00 80.94 90 GLY A C 1
ATOM 685 O O . GLY A 1 90 ? -4.460 0.686 -9.877 1.00 80.94 90 GLY A O 1
ATOM 686 N N . TRP A 1 91 ? -2.247 0.680 -9.470 1.00 87.75 91 TRP A N 1
ATOM 687 C CA . TRP A 1 91 ? -2.368 1.191 -8.108 1.00 87.75 91 TRP A CA 1
ATOM 688 C C . TRP A 1 91 ? -2.511 2.709 -8.117 1.00 87.75 91 TRP A C 1
ATOM 690 O O . TRP A 1 91 ? -1.811 3.406 -8.849 1.00 87.75 91 TRP A O 1
ATOM 700 N N . GLN A 1 92 ? -3.390 3.219 -7.262 1.00 86.19 92 GLN A N 1
ATOM 701 C CA . GLN A 1 92 ? -3.625 4.647 -7.094 1.00 86.19 92 GLN A CA 1
ATOM 702 C C . GLN A 1 92 ? -2.862 5.160 -5.877 1.00 86.19 92 GLN A C 1
ATOM 704 O O . GLN A 1 92 ? -3.065 4.663 -4.768 1.00 86.19 92 GLN A O 1
ATOM 709 N N . ASN A 1 93 ? -1.992 6.149 -6.084 1.00 86.94 93 ASN A N 1
ATOM 710 C CA . ASN A 1 93 ? -1.293 6.837 -5.003 1.00 86.94 93 ASN A CA 1
ATOM 711 C C . ASN A 1 93 ? -2.258 7.808 -4.303 1.00 86.94 93 ASN A C 1
ATOM 713 O O . ASN A 1 93 ? -2.814 8.697 -4.939 1.00 86.94 93 ASN A O 1
ATOM 717 N N . MET A 1 94 ? -2.462 7.598 -3.005 1.00 84.69 94 MET A N 1
ATOM 718 C CA . MET A 1 94 ? -3.334 8.387 -2.129 1.00 84.69 94 MET A CA 1
ATOM 719 C C . MET A 1 94 ? -2.569 9.473 -1.359 1.00 84.69 94 MET A C 1
ATOM 721 O O . MET A 1 94 ? -3.166 10.209 -0.577 1.00 84.69 94 MET A O 1
ATOM 725 N N . GLY A 1 95 ? -1.260 9.580 -1.584 1.00 84.50 95 GLY A N 1
ATOM 726 C CA . GLY A 1 95 ? -0.363 10.529 -0.941 1.00 84.50 95 GLY A CA 1
ATOM 727 C C . GLY A 1 95 ? 0.428 9.929 0.217 1.00 84.50 95 GLY A C 1
ATOM 728 O O . GLY A 1 95 ? 0.367 8.734 0.513 1.00 84.50 95 GLY A O 1
ATOM 729 N N . GLU A 1 96 ? 1.205 10.789 0.863 1.00 85.38 96 GLU A N 1
ATOM 730 C CA . GLU A 1 96 ? 1.993 10.444 2.041 1.00 85.38 96 GLU A CA 1
ATOM 731 C C . GLU A 1 96 ? 1.110 10.374 3.283 1.00 85.38 96 GLU A C 1
ATOM 733 O O . GLU A 1 96 ? 0.242 11.221 3.510 1.00 85.38 96 GLU A O 1
ATOM 738 N N . VAL A 1 97 ? 1.353 9.367 4.117 1.00 79.69 97 VAL A N 1
ATOM 739 C CA . VAL A 1 97 ? 0.637 9.214 5.377 1.00 79.69 97 VAL A CA 1
ATOM 740 C C . VAL A 1 97 ? 1.529 9.575 6.553 1.00 79.69 97 VAL A C 1
ATOM 742 O O . VAL A 1 97 ? 2.495 8.890 6.886 1.00 79.69 97 VAL A O 1
ATOM 745 N N . VAL A 1 98 ? 1.152 10.670 7.209 1.00 75.31 98 VAL A N 1
ATOM 746 C CA . VAL A 1 98 ? 1.799 11.193 8.412 1.00 75.31 98 VAL A CA 1
ATOM 747 C C . VAL A 1 98 ? 1.192 10.532 9.652 1.00 75.31 98 VAL A C 1
ATOM 749 O O . VAL A 1 98 ? -0.016 10.307 9.720 1.00 75.31 98 VAL A O 1
ATOM 752 N N . GLY A 1 99 ? 2.027 10.223 10.646 1.00 69.69 99 GLY A N 1
ATOM 753 C CA . GLY A 1 99 ? 1.591 9.639 11.922 1.00 69.69 99 GLY A CA 1
ATOM 754 C C . GLY A 1 99 ? 1.751 8.120 12.026 1.00 69.69 99 GLY A C 1
ATOM 755 O O . GLY A 1 99 ? 1.415 7.542 13.059 1.00 69.69 99 GLY A O 1
ATOM 756 N N . LEU A 1 100 ? 2.298 7.466 10.997 1.00 71.50 100 LEU A N 1
ATOM 757 C CA . LEU A 1 100 ? 2.802 6.100 11.133 1.00 71.50 100 LEU A CA 1
ATOM 758 C C . LEU A 1 100 ? 4.170 6.107 11.831 1.00 71.50 100 LEU A C 1
ATOM 760 O O . LEU A 1 100 ? 4.961 7.026 11.617 1.00 71.50 100 LEU A O 1
ATOM 764 N N . PRO A 1 101 ? 4.477 5.087 12.652 1.00 65.38 101 PRO A N 1
ATOM 765 C CA . PRO A 1 101 ? 5.792 4.960 13.262 1.00 65.38 101 PRO A CA 1
ATOM 766 C C . PRO A 1 101 ? 6.844 4.716 12.171 1.00 65.38 101 PRO A C 1
ATOM 768 O O . PRO A 1 101 ? 6.838 3.678 11.510 1.00 65.38 101 PRO A O 1
ATOM 771 N N . GLY A 1 102 ? 7.739 5.681 11.980 1.00 66.19 102 GLY A N 1
ATOM 772 C CA . GLY A 1 102 ? 8.789 5.641 10.968 1.00 66.19 102 GLY A CA 1
ATOM 773 C C . GLY A 1 102 ? 9.515 6.981 10.866 1.00 66.19 102 GLY A C 1
ATOM 774 O O . GLY A 1 102 ? 8.998 8.006 11.300 1.00 66.19 102 GLY A O 1
ATOM 775 N N . ALA A 1 103 ? 10.726 6.971 10.306 1.00 70.19 103 ALA A N 1
ATOM 776 C CA . ALA A 1 103 ? 11.516 8.190 10.112 1.00 70.19 103 ALA A CA 1
ATOM 777 C C . ALA A 1 103 ? 10.961 9.094 8.994 1.00 70.19 103 ALA A C 1
ATOM 779 O O . ALA A 1 103 ? 11.258 10.283 8.957 1.00 70.19 103 ALA A O 1
ATOM 780 N N . VAL A 1 104 ? 10.170 8.526 8.079 1.00 79.56 104 VAL A N 1
ATOM 781 C CA . VAL A 1 104 ? 9.626 9.196 6.893 1.00 79.56 104 VAL A CA 1
ATOM 782 C C . VAL A 1 104 ? 8.168 8.781 6.712 1.00 79.56 104 VAL A C 1
ATOM 784 O O . VAL A 1 104 ? 7.824 7.625 6.969 1.00 79.56 104 VAL A O 1
ATOM 787 N N . ALA A 1 105 ? 7.323 9.712 6.262 1.00 83.25 105 ALA A N 1
ATOM 788 C CA . ALA A 1 105 ? 5.937 9.439 5.897 1.00 83.25 105 ALA A CA 1
ATOM 789 C C . ALA A 1 105 ? 5.895 8.581 4.616 1.00 83.25 105 ALA A C 1
ATOM 791 O O . ALA A 1 105 ? 6.339 9.040 3.562 1.00 83.25 105 ALA A O 1
ATOM 792 N N . PRO A 1 106 ? 5.419 7.323 4.669 1.00 84.62 106 PRO A N 1
ATOM 793 C CA . PRO A 1 106 ? 5.345 6.492 3.476 1.00 84.62 106 PRO A CA 1
ATOM 794 C C . PRO A 1 106 ? 4.213 6.954 2.553 1.00 84.62 106 PRO A C 1
ATOM 796 O O . PRO A 1 106 ? 3.140 7.351 3.016 1.00 84.62 106 PRO A O 1
ATOM 799 N N . CYS A 1 107 ? 4.427 6.825 1.245 1.00 86.44 107 CYS A N 1
ATOM 800 C CA . CYS A 1 107 ? 3.375 6.957 0.244 1.00 86.44 107 CYS A CA 1
ATOM 801 C C . CYS A 1 107 ? 2.435 5.755 0.329 1.00 86.44 107 CYS A C 1
ATOM 803 O O . CYS A 1 107 ? 2.875 4.601 0.273 1.00 86.44 107 CYS A O 1
ATOM 805 N N . VAL A 1 108 ? 1.137 6.023 0.414 1.00 87.75 108 VAL A N 1
ATOM 806 C CA . VAL A 1 108 ? 0.098 4.997 0.425 1.00 87.75 108 VAL A CA 1
ATOM 807 C C . VAL A 1 108 ? -0.436 4.813 -0.971 1.00 87.75 108 VAL A C 1
ATOM 809 O O . VAL A 1 108 ? -0.945 5.746 -1.586 1.00 87.75 108 VAL A O 1
ATOM 812 N N . LEU A 1 109 ? -0.357 3.585 -1.465 1.00 89.31 109 LEU A N 1
ATOM 813 C CA . LEU A 1 109 ? -0.972 3.211 -2.722 1.00 89.31 109 LEU A CA 1
ATOM 814 C C . LEU A 1 109 ? -2.078 2.197 -2.447 1.00 89.31 109 LEU A C 1
ATOM 816 O O . LEU A 1 109 ? -1.934 1.310 -1.603 1.00 89.31 109 LEU A O 1
ATOM 820 N N . THR A 1 110 ? -3.183 2.312 -3.175 1.00 89.06 110 THR A N 1
ATOM 821 C CA . THR A 1 110 ? -4.331 1.413 -3.037 1.00 89.06 110 THR A CA 1
ATOM 822 C C . THR A 1 110 ? -4.701 0.768 -4.366 1.00 89.06 110 THR A C 1
ATOM 824 O O . THR A 1 110 ? -4.563 1.369 -5.433 1.00 89.06 110 THR A O 1
ATOM 827 N N . LEU A 1 111 ? -5.170 -0.475 -4.300 1.00 87.06 111 LEU A N 1
ATOM 828 C CA . LEU A 1 111 ? -5.708 -1.222 -5.429 1.00 87.06 111 LEU A CA 1
ATOM 829 C C . LEU A 1 111 ? -7.079 -1.768 -5.042 1.00 87.06 111 LEU A C 1
ATOM 831 O O . LEU A 1 111 ? -7.193 -2.596 -4.140 1.00 87.06 111 LEU A O 1
ATOM 835 N N . SER A 1 112 ? -8.117 -1.334 -5.749 1.00 81.19 112 SER A N 1
ATOM 836 C CA . SER A 1 112 ? -9.467 -1.877 -5.592 1.00 81.19 112 SER A CA 1
ATOM 837 C C . SER A 1 112 ? -9.776 -2.849 -6.723 1.00 81.19 112 SER A C 1
ATOM 839 O O . SER A 1 112 ? -9.690 -2.483 -7.895 1.00 81.19 112 SER A O 1
ATOM 841 N N . VAL A 1 113 ? -10.176 -4.078 -6.387 1.00 69.56 113 VAL A N 1
ATOM 842 C CA . VAL A 1 113 ? -10.562 -5.088 -7.393 1.00 69.56 113 VAL A CA 1
ATOM 843 C C . VAL A 1 113 ? -11.904 -4.732 -8.053 1.00 69.56 113 VAL A C 1
ATOM 845 O O . VAL A 1 113 ? -12.098 -5.032 -9.225 1.00 69.56 113 VAL A O 1
ATOM 848 N N . GLU A 1 114 ? -12.781 -3.991 -7.366 1.00 60.78 114 GLU A N 1
ATOM 849 C CA . GLU A 1 114 ? -14.034 -3.460 -7.938 1.00 60.78 114 GLU A CA 1
ATOM 850 C C . GLU A 1 114 ? -13.811 -2.437 -9.065 1.00 60.78 114 GLU A C 1
ATOM 852 O O . GLU A 1 114 ? -14.564 -2.419 -10.032 1.00 60.78 114 GLU A O 1
ATOM 857 N N . GLY A 1 115 ? -12.744 -1.630 -9.005 1.00 46.72 115 GLY A N 1
ATOM 858 C CA . GLY A 1 115 ? -12.430 -0.635 -10.046 1.00 46.72 115 GLY A CA 1
ATOM 859 C C . GLY A 1 115 ? -11.852 -1.238 -11.331 1.00 46.72 115 GLY A C 1
ATOM 860 O O . GLY A 1 115 ? -11.704 -0.559 -12.344 1.00 46.72 115 GLY A O 1
ATOM 861 N N . LEU A 1 116 ? -11.527 -2.529 -11.309 1.00 46.34 116 LEU A N 1
ATOM 862 C CA . LEU A 1 116 ? -10.939 -3.260 -12.428 1.00 46.34 116 LEU A CA 1
ATOM 863 C C . LEU A 1 116 ? -11.991 -3.713 -13.456 1.00 46.34 116 LEU A C 1
ATOM 865 O O . LEU A 1 116 ? -11.623 -4.144 -14.546 1.00 46.34 116 LEU A O 1
ATOM 869 N N . ALA A 1 117 ? -13.280 -3.572 -13.127 1.00 39.28 117 ALA A N 1
ATOM 870 C CA . ALA A 1 117 ? -14.404 -3.837 -14.023 1.00 39.28 117 ALA A CA 1
ATOM 871 C C . ALA A 1 117 ? -14.683 -2.701 -15.033 1.00 39.28 1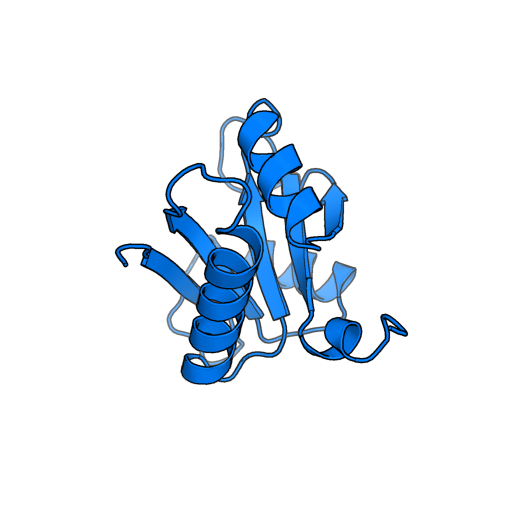17 ALA A C 1
ATOM 873 O O . ALA A 1 117 ? -15.522 -2.875 -15.910 1.00 39.28 117 ALA A O 1
ATOM 874 N N . LEU A 1 118 ? -13.994 -1.553 -14.940 1.00 35.22 118 LEU A N 1
ATOM 875 C CA . LEU A 1 118 ? -14.337 -0.337 -15.698 1.00 35.22 118 LEU A CA 1
ATOM 876 C C . LEU A 1 118 ? -13.270 0.160 -16.686 1.00 35.22 118 LEU A C 1
ATOM 878 O O . LEU A 1 118 ? -13.383 1.275 -17.181 1.00 35.22 118 LEU A O 1
ATOM 882 N N . ALA A 1 119 ? -12.270 -0.652 -17.039 1.00 33.53 119 ALA A N 1
ATOM 883 C CA . ALA A 1 119 ? -11.455 -0.359 -18.220 1.00 33.53 119 ALA A CA 1
ATOM 884 C C . ALA A 1 119 ? -12.112 -1.006 -19.459 1.00 33.53 119 ALA A C 1
ATOM 886 O O . ALA A 1 119 ? -12.030 -2.233 -19.588 1.00 33.53 119 ALA A O 1
ATOM 887 N N . PRO A 1 120 ? -12.787 -0.245 -20.350 1.00 38.66 120 PRO A N 1
ATOM 888 C CA . PRO A 1 120 ? -13.233 -0.789 -21.626 1.00 38.66 120 PRO A CA 1
ATOM 889 C C . PRO A 1 120 ? -12.011 -1.191 -22.464 1.00 38.66 120 PRO A C 1
ATOM 891 O O . PRO A 1 120 ? -10.939 -0.593 -22.356 1.00 38.66 120 PRO A O 1
ATOM 894 N N . ARG A 1 121 ? -12.191 -2.275 -23.221 1.00 42.12 121 ARG A N 1
ATOM 895 C CA . ARG A 1 121 ? -11.189 -2.905 -24.088 1.00 42.12 121 ARG A CA 1
ATOM 896 C C . ARG A 1 121 ? -10.849 -2.032 -25.288 1.00 42.12 121 ARG A C 1
ATOM 898 O O . ARG A 1 121 ? -11.764 -1.323 -25.758 1.00 42.12 121 ARG A O 1
#